Protein AF-E2N936-F1 (afdb_monomer_lite)

Sequence (49 aa):
MLTKVIEQAKIDRFARWMGHAERIVIVAHVAPDGDAIGSSLGLWHFLNS

Organism: NCBI:txid537012

Secondary structure (DSSP, 8-state):
-----S-HHHHHHHHHHHHH-S-------SS--HHHHHHHHHHHHHHH-

InterPro domains:
  IPR038763 DHH phosphoesterase superfamily [SSF64182] (22-48)

Foldseek 3Di:
DDDDPDDPVVVVVVVVVLVPDPDDDQDFDPPDDPVRVVVSVVVVVVSVD

Structure (mmCIF, N/CA/C/O backbone):
data_AF-E2N936-F1
#
_entry.id   AF-E2N936-F1
#
loop_
_atom_site.group_PDB
_atom_site.id
_atom_site.type_symbol
_atom_site.label_atom_id
_atom_site.label_alt_id
_atom_site.label_comp_id
_atom_site.label_asym_id
_atom_site.label_entity_id
_atom_site.label_seq_id
_atom_site.pdbx_PDB_ins_code
_atom_site.Cartn_x
_atom_site.Cartn_y
_atom_site.Cartn_z
_atom_site.occupancy
_atom_site.B_iso_or_equiv
_atom_site.auth_seq_id
_atom_site.auth_comp_id
_atom_site.auth_asym_id
_atom_site.auth_atom_id
_atom_site.pdbx_PDB_model_num
ATOM 1 N N . MET A 1 1 ? -9.906 23.772 -2.814 1.00 77.19 1 MET A N 1
ATOM 2 C CA . MET A 1 1 ? -10.616 22.703 -2.074 1.00 77.19 1 MET A CA 1
ATOM 3 C C . MET A 1 1 ? -10.020 21.373 -2.483 1.00 77.19 1 MET A C 1
ATOM 5 O O . MET A 1 1 ? -9.754 21.204 -3.665 1.00 77.19 1 MET A O 1
ATOM 9 N N . LEU A 1 2 ? -9.786 20.464 -1.537 1.00 89.62 2 LEU A N 1
ATOM 10 C CA . LEU A 1 2 ? -9.389 19.093 -1.865 1.00 89.62 2 LEU A CA 1
ATOM 11 C C . LEU A 1 2 ? -10.612 18.327 -2.384 1.00 89.62 2 LEU A C 1
ATOM 13 O O . LEU A 1 2 ? -11.693 18.426 -1.801 1.00 89.62 2 LEU A O 1
ATOM 17 N N . THR A 1 3 ? -10.442 17.584 -3.476 1.00 95.00 3 THR A N 1
ATOM 18 C CA . THR A 1 3 ? -11.523 16.833 -4.129 1.00 95.00 3 THR A CA 1
ATOM 19 C C . THR A 1 3 ? -11.481 15.370 -3.704 1.00 95.00 3 THR A C 1
ATOM 21 O O . THR A 1 3 ? -10.418 14.752 -3.688 1.00 95.00 3 THR A O 1
ATOM 24 N N . LYS A 1 4 ? -12.645 14.787 -3.400 1.00 94.50 4 LYS A N 1
ATOM 25 C CA . LYS A 1 4 ? -12.768 13.340 -3.191 1.00 94.50 4 LYS A CA 1
ATOM 26 C C . LYS A 1 4 ? -12.724 12.628 -4.544 1.00 94.50 4 LYS A C 1
ATOM 28 O O . LYS A 1 4 ? -13.694 12.676 -5.291 1.00 94.50 4 LYS A O 1
ATOM 33 N N . VAL A 1 5 ? -11.593 11.995 -4.852 1.00 97.00 5 VAL A N 1
ATOM 34 C CA . VAL A 1 5 ? -11.381 11.280 -6.127 1.00 97.00 5 VAL A CA 1
ATOM 35 C C . VAL A 1 5 ? -11.956 9.858 -6.091 1.00 97.00 5 VAL A C 1
ATOM 37 O O . VAL A 1 5 ? -12.400 9.343 -7.111 1.00 97.00 5 VAL A O 1
ATOM 40 N N . ILE A 1 6 ? -11.983 9.223 -4.916 1.00 97.12 6 ILE A N 1
ATOM 41 C CA . ILE A 1 6 ? -12.486 7.855 -4.743 1.00 97.12 6 ILE A CA 1
ATOM 42 C C . ILE A 1 6 ? -13.948 7.906 -4.285 1.00 97.12 6 ILE A C 1
ATOM 44 O O . ILE A 1 6 ? -14.286 8.601 -3.327 1.00 97.12 6 ILE A O 1
ATOM 48 N N . GLU A 1 7 ? -14.814 7.145 -4.956 1.00 97.75 7 GLU A N 1
ATOM 49 C CA . GLU A 1 7 ? -16.220 6.993 -4.572 1.00 97.75 7 GLU A CA 1
ATOM 50 C C . GLU A 1 7 ? -16.363 6.463 -3.139 1.00 97.75 7 GLU A C 1
ATOM 52 O O . GLU A 1 7 ? -15.784 5.433 -2.782 1.00 97.75 7 GLU A O 1
ATOM 57 N N . GLN A 1 8 ? -17.214 7.114 -2.343 1.00 96.69 8 GLN A N 1
ATOM 58 C CA . GLN A 1 8 ? -17.413 6.768 -0.932 1.00 96.69 8 GLN A CA 1
ATOM 59 C C . GLN A 1 8 ? -17.840 5.303 -0.740 1.00 96.69 8 GLN A C 1
ATOM 61 O O . GLN A 1 8 ? -17.299 4.613 0.117 1.00 96.69 8 GLN A O 1
ATOM 66 N N . ALA A 1 9 ? -18.714 4.780 -1.605 1.00 97.88 9 ALA A N 1
ATOM 67 C CA . ALA A 1 9 ? -19.179 3.395 -1.521 1.00 97.88 9 ALA A CA 1
ATOM 68 C C . ALA A 1 9 ? -18.045 2.354 -1.648 1.00 97.88 9 ALA A C 1
ATOM 70 O O . ALA A 1 9 ? -18.121 1.278 -1.051 1.00 97.88 9 ALA A O 1
ATOM 71 N N . LYS A 1 10 ? -16.978 2.658 -2.405 1.00 97.81 10 LYS A N 1
ATOM 72 C CA . LYS A 1 10 ? -15.802 1.778 -2.531 1.00 97.81 10 LYS A CA 1
ATOM 73 C C . LYS A 1 10 ? -14.979 1.780 -1.242 1.00 97.81 10 LYS A C 1
ATOM 75 O O . LYS A 1 10 ? -14.542 0.713 -0.816 1.00 97.81 10 LYS A O 1
ATOM 80 N N . ILE A 1 11 ? -14.835 2.948 -0.612 1.00 97.62 11 ILE A N 1
ATOM 81 C CA . ILE A 1 11 ? -14.153 3.114 0.681 1.00 97.62 11 ILE A CA 1
ATOM 82 C C . ILE A 1 11 ? -14.902 2.337 1.767 1.00 97.62 11 ILE A C 1
ATOM 84 O O . ILE A 1 11 ? -14.305 1.509 2.451 1.00 97.62 11 ILE A O 1
ATOM 88 N N . ASP A 1 12 ? -16.217 2.537 1.872 1.00 97.81 12 ASP A N 1
ATOM 89 C CA . ASP A 1 12 ? -17.046 1.901 2.901 1.00 97.81 12 ASP A CA 1
ATOM 90 C C . ASP A 1 12 ? -17.026 0.370 2.774 1.00 97.81 12 ASP A C 1
ATOM 92 O O . ASP A 1 12 ? -16.945 -0.352 3.771 1.00 97.81 12 ASP A O 1
ATOM 96 N N . ARG A 1 13 ? -17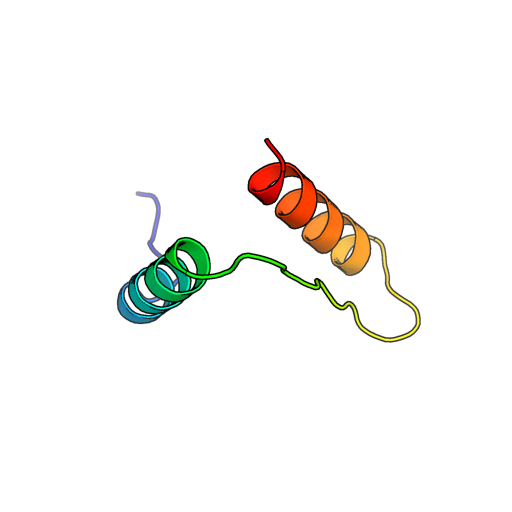.064 -0.144 1.537 1.00 97.31 13 ARG A N 1
ATOM 97 C CA . ARG A 1 13 ? -16.973 -1.584 1.270 1.00 97.31 13 ARG A CA 1
ATOM 98 C C . ARG A 1 13 ? -15.609 -2.150 1.658 1.00 97.31 13 ARG A C 1
ATOM 100 O O . ARG A 1 13 ? -15.561 -3.204 2.286 1.00 97.31 13 ARG A O 1
ATOM 107 N N . PHE A 1 14 ? -14.524 -1.460 1.307 1.00 96.06 14 PHE A N 1
ATOM 108 C CA . PHE A 1 14 ? -13.172 -1.888 1.658 1.00 96.06 14 PHE A CA 1
ATOM 109 C C . PHE A 1 14 ? -12.961 -1.902 3.178 1.00 96.06 14 PHE A C 1
ATOM 111 O O . PHE A 1 14 ? -12.490 -2.900 3.714 1.00 96.06 14 PHE A O 1
ATOM 118 N N . ALA A 1 15 ? -13.403 -0.860 3.892 1.00 95.69 15 ALA A N 1
ATOM 119 C CA . ALA A 1 15 ? -13.302 -0.780 5.351 1.00 95.69 1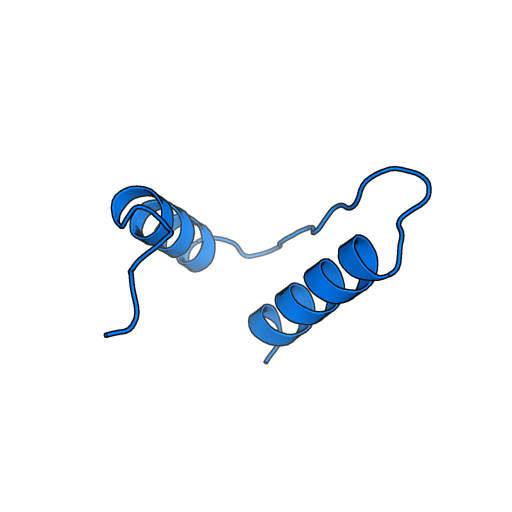5 ALA A CA 1
ATOM 120 C C . ALA A 1 15 ? -13.995 -1.958 6.063 1.00 95.69 15 ALA A C 1
ATOM 122 O O . ALA A 1 15 ? -13.467 -2.494 7.036 1.00 95.69 15 ALA A O 1
ATOM 123 N N . ARG A 1 16 ? -15.145 -2.417 5.548 1.00 96.50 16 ARG A N 1
ATOM 124 C CA . ARG A 1 16 ? -15.827 -3.611 6.077 1.00 96.50 16 ARG A CA 1
ATOM 125 C C . ARG A 1 16 ? -15.003 -4.886 5.905 1.00 96.50 16 ARG A C 1
ATOM 127 O O . ARG A 1 16 ? -14.946 -5.685 6.831 1.00 96.50 16 ARG A O 1
ATOM 134 N N . TRP A 1 17 ? -14.367 -5.085 4.749 1.00 95.81 17 TRP A N 1
ATOM 135 C CA . TRP A 1 17 ? -13.493 -6.245 4.530 1.00 95.81 17 TRP A CA 1
ATOM 136 C C . TRP A 1 17 ? -12.279 -6.215 5.454 1.00 95.81 17 TRP A C 1
ATOM 138 O O . TRP A 1 17 ? -11.939 -7.235 6.045 1.00 95.81 17 TRP A O 1
ATOM 148 N N . MET A 1 18 ? -11.689 -5.034 5.636 1.00 93.06 18 MET A N 1
ATOM 149 C CA . MET A 1 18 ? -10.548 -4.835 6.526 1.00 93.06 18 MET A CA 1
ATOM 150 C C . MET A 1 18 ? -10.868 -5.155 7.987 1.00 93.06 18 MET A C 1
ATOM 152 O O . MET A 1 18 ? -10.040 -5.752 8.662 1.00 93.06 18 MET A O 1
ATOM 156 N N . GLY A 1 19 ? -12.075 -4.836 8.466 1.00 91.94 19 GLY A N 1
ATOM 157 C CA . GLY A 1 19 ? -12.488 -5.164 9.834 1.00 91.94 19 GLY A CA 1
ATOM 158 C C . GLY A 1 19 ? -12.653 -6.663 10.116 1.00 91.94 19 GLY A C 1
ATOM 159 O O . GLY A 1 19 ? -12.707 -7.052 11.277 1.00 91.94 19 GLY A O 1
ATOM 160 N N . HIS A 1 20 ? -12.767 -7.503 9.081 1.00 94.44 20 HIS A N 1
ATOM 161 C CA . HIS A 1 20 ? -12.972 -8.953 9.215 1.00 94.44 20 HIS A CA 1
ATOM 162 C C . HIS A 1 20 ? -11.747 -9.778 8.786 1.00 94.44 20 HIS A C 1
ATOM 164 O O . HIS A 1 20 ? -11.739 -10.997 8.953 1.00 94.44 20 HIS A O 1
ATOM 170 N N . ALA A 1 21 ? -10.739 -9.153 8.177 1.00 94.56 21 ALA A N 1
ATOM 171 C CA . ALA A 1 21 ? -9.602 -9.864 7.615 1.00 94.56 21 ALA A CA 1
ATOM 172 C C . ALA A 1 21 ? -8.555 -10.176 8.693 1.00 94.56 21 ALA A C 1
ATOM 174 O O . ALA A 1 21 ? -7.939 -9.274 9.248 1.00 94.56 21 ALA A O 1
ATOM 175 N N . GLU A 1 22 ? -8.296 -11.461 8.940 1.00 94.88 22 GLU A N 1
ATOM 176 C CA . GLU A 1 22 ? -7.199 -11.897 9.820 1.00 94.88 22 GLU A CA 1
ATOM 177 C C . GLU A 1 22 ? -5.842 -11.917 9.104 1.00 94.88 22 GLU A C 1
ATOM 179 O O . GLU A 1 22 ? -4.788 -11.812 9.730 1.00 94.88 22 GLU A O 1
ATOM 184 N N . ARG A 1 23 ? -5.853 -12.115 7.780 1.00 95.31 23 ARG A N 1
ATOM 185 C CA . ARG A 1 23 ? -4.654 -12.231 6.941 1.00 95.31 23 ARG A CA 1
ATOM 186 C C . ARG A 1 23 ? -4.895 -11.558 5.603 1.00 95.31 23 ARG A C 1
ATOM 188 O O . ARG A 1 23 ? -5.926 -11.780 4.972 1.00 95.31 23 ARG A O 1
ATOM 195 N N . ILE A 1 24 ? -3.922 -10.767 5.166 1.00 95.88 24 ILE A N 1
ATOM 196 C CA . ILE A 1 24 ? -4.011 -9.965 3.947 1.00 95.88 24 ILE A CA 1
ATOM 197 C C . ILE A 1 24 ? -2.762 -10.211 3.112 1.00 95.88 24 ILE A C 1
ATOM 199 O O . ILE A 1 24 ? -1.646 -10.196 3.627 1.00 95.88 24 ILE A O 1
ATOM 203 N N . VAL A 1 25 ? -2.963 -10.435 1.815 1.00 97.31 25 VAL A N 1
ATOM 204 C CA . VAL A 1 25 ? -1.890 -10.586 0.831 1.00 97.31 25 VAL A CA 1
ATOM 205 C C . VAL A 1 25 ? -1.965 -9.411 -0.137 1.00 97.31 25 VAL A C 1
ATOM 207 O O . VAL A 1 25 ? -3.020 -9.146 -0.709 1.00 97.31 25 VAL A O 1
ATOM 210 N N . ILE A 1 26 ? -0.843 -8.719 -0.318 1.00 97.69 26 ILE A N 1
ATOM 211 C CA . ILE A 1 26 ? -0.678 -7.638 -1.296 1.00 97.69 26 ILE A CA 1
ATOM 212 C C . ILE A 1 26 ? 0.098 -8.215 -2.480 1.00 97.69 26 ILE A C 1
ATOM 214 O O . ILE A 1 26 ? 1.127 -8.861 -2.287 1.00 97.69 26 ILE A O 1
ATOM 218 N N . VAL A 1 27 ? -0.403 -8.011 -3.698 1.00 97.94 27 VAL A N 1
ATOM 219 C CA . VAL A 1 27 ? 0.189 -8.561 -4.925 1.00 97.94 27 VAL A CA 1
ATOM 220 C C . VAL A 1 27 ? 0.469 -7.424 -5.900 1.00 97.94 27 VAL A C 1
ATOM 222 O O . VAL A 1 27 ? -0.401 -6.592 -6.144 1.00 97.94 27 VAL A O 1
ATOM 225 N N . ALA A 1 28 ? 1.674 -7.413 -6.466 1.00 97.69 28 ALA A N 1
ATOM 226 C CA . ALA A 1 28 ? 2.087 -6.506 -7.534 1.00 97.69 28 ALA A CA 1
ATOM 227 C C . ALA A 1 28 ? 2.123 -7.235 -8.889 1.00 97.69 28 ALA A C 1
ATOM 229 O O . ALA A 1 28 ? 2.079 -8.466 -8.952 1.00 97.69 28 ALA A O 1
ATOM 230 N N . HIS A 1 29 ? 2.212 -6.479 -9.984 1.00 97.88 29 HIS A N 1
ATOM 231 C CA . HIS A 1 29 ? 2.385 -7.064 -11.313 1.00 97.88 29 HIS A CA 1
ATOM 232 C C . HIS A 1 29 ? 3.796 -7.651 -11.511 1.00 97.88 29 HIS A C 1
ATOM 234 O O . HIS A 1 29 ? 4.725 -7.380 -10.748 1.00 97.88 29 HIS A O 1
ATOM 240 N N . VAL A 1 30 ? 3.957 -8.465 -12.561 1.00 97.88 30 VAL A N 1
ATOM 241 C CA . VAL A 1 30 ? 5.260 -9.018 -12.970 1.00 97.88 30 VAL A CA 1
ATOM 242 C C . VAL A 1 30 ? 6.246 -7.895 -13.302 1.00 97.88 30 VAL A C 1
ATOM 244 O O . VAL A 1 30 ? 5.835 -6.875 -13.853 1.00 97.88 30 VAL A O 1
ATOM 247 N N . ALA A 1 31 ? 7.529 -8.096 -12.977 1.00 97.44 31 ALA A N 1
ATOM 248 C CA . ALA A 1 31 ? 8.580 -7.081 -13.102 1.00 97.44 31 ALA A CA 1
ATOM 249 C C . ALA A 1 31 ? 8.146 -5.728 -1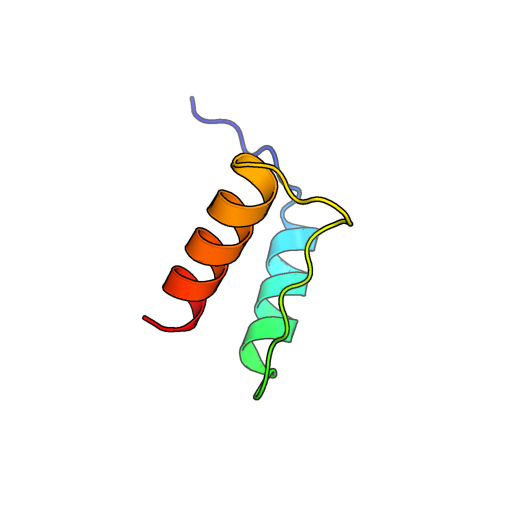2.489 1.00 97.44 31 ALA A C 1
ATOM 251 O O . ALA A 1 31 ? 7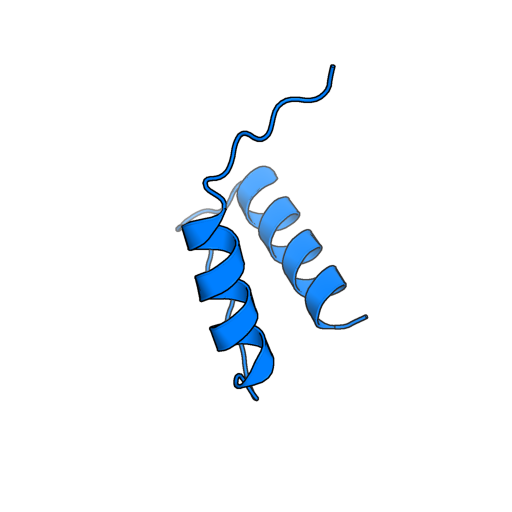.984 -4.749 -13.218 1.00 97.44 31 ALA A O 1
ATOM 252 N N . PRO A 1 32 ? 7.883 -5.689 -11.167 1.00 97.75 32 PRO A N 1
ATOM 253 C CA . PRO A 1 32 ? 7.335 -4.507 -10.518 1.00 97.75 32 PRO A CA 1
ATOM 254 C C . PRO A 1 32 ? 8.326 -3.346 -10.587 1.00 97.75 32 PRO A C 1
ATOM 256 O O . PRO A 1 32 ? 9.531 -3.526 -10.397 1.00 97.75 32 PRO A O 1
ATOM 259 N N . ASP A 1 33 ? 7.805 -2.155 -10.845 1.00 98.31 33 ASP A N 1
ATOM 260 C CA . ASP A 1 33 ? 8.578 -0.923 -10.820 1.00 98.31 33 ASP A CA 1
ATOM 261 C C . ASP A 1 33 ? 8.537 -0.266 -9.429 1.00 98.31 33 ASP A C 1
ATOM 263 O O . ASP A 1 33 ? 8.007 -0.810 -8.454 1.00 98.31 33 ASP A O 1
ATOM 267 N N . GLY A 1 34 ? 9.145 0.918 -9.323 1.00 98.62 34 GLY A N 1
ATOM 268 C CA . GLY A 1 34 ? 9.208 1.654 -8.064 1.00 98.62 34 GLY A CA 1
ATOM 269 C C . GLY A 1 34 ? 7.834 2.040 -7.510 1.00 98.62 34 GLY A C 1
ATOM 270 O O . GLY A 1 34 ? 7.678 2.074 -6.291 1.00 98.62 34 GLY A O 1
ATOM 271 N N . ASP A 1 35 ? 6.840 2.284 -8.368 1.00 98.25 35 ASP A N 1
ATOM 272 C CA . ASP A 1 35 ? 5.487 2.635 -7.929 1.00 98.25 35 ASP A CA 1
ATOM 273 C C . ASP A 1 35 ? 4.756 1.409 -7.373 1.00 98.25 35 ASP A C 1
ATOM 275 O O . ASP A 1 35 ? 4.207 1.450 -6.269 1.00 98.25 35 ASP A O 1
ATOM 279 N N . ALA A 1 36 ? 4.836 0.271 -8.067 1.00 98.44 36 ALA A N 1
ATOM 280 C CA . ALA A 1 36 ? 4.249 -0.980 -7.599 1.00 98.44 36 ALA A CA 1
ATOM 281 C C . ALA A 1 36 ? 4.837 -1.428 -6.248 1.00 98.44 36 ALA A C 1
ATOM 283 O O . ALA A 1 36 ? 4.096 -1.833 -5.347 1.00 98.44 36 ALA A O 1
ATOM 284 N N . ILE A 1 37 ? 6.160 -1.320 -6.072 1.00 98.38 37 ILE A N 1
ATOM 285 C CA . ILE A 1 37 ? 6.820 -1.628 -4.794 1.00 98.38 37 ILE A CA 1
ATOM 286 C C . ILE A 1 37 ? 6.471 -0.589 -3.724 1.00 98.38 37 ILE A C 1
ATOM 288 O O . ILE A 1 37 ? 6.128 -0.961 -2.602 1.00 98.38 37 ILE A O 1
ATOM 292 N N . GLY A 1 38 ? 6.522 0.702 -4.057 1.00 98.50 38 GLY A N 1
ATOM 293 C CA . GLY A 1 38 ? 6.262 1.792 -3.118 1.00 98.50 38 GLY A CA 1
ATOM 294 C C . GLY A 1 38 ? 4.835 1.773 -2.574 1.00 98.50 38 GLY A C 1
ATOM 295 O O . GLY A 1 38 ? 4.638 1.825 -1.360 1.00 98.50 38 GLY A O 1
ATOM 296 N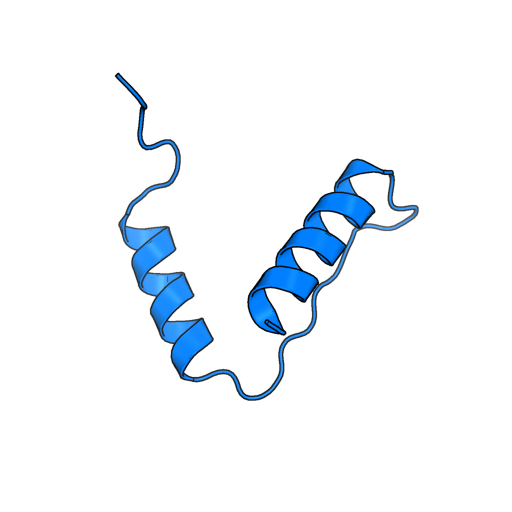 N . SER A 1 39 ? 3.840 1.626 -3.448 1.00 98.38 39 SER A N 1
ATOM 297 C CA . SER A 1 39 ? 2.430 1.509 -3.059 1.00 98.38 39 SER A CA 1
ATOM 298 C C . SER A 1 39 ? 2.162 0.253 -2.224 1.00 98.38 39 SER A C 1
ATOM 300 O O . SER A 1 39 ? 1.470 0.332 -1.206 1.00 98.38 39 SER A O 1
ATOM 302 N N . SER A 1 40 ? 2.768 -0.884 -2.587 1.00 98.19 40 SER A N 1
ATOM 303 C CA . SER A 1 40 ? 2.642 -2.136 -1.830 1.00 98.19 40 SER A CA 1
ATOM 304 C C . SER A 1 40 ? 3.228 -2.019 -0.422 1.00 98.19 40 SER A C 1
ATOM 306 O O . SER A 1 40 ? 2.575 -2.398 0.549 1.00 98.19 40 SER A O 1
ATOM 308 N N . LEU A 1 41 ? 4.438 -1.464 -0.291 1.00 98.00 41 LEU A N 1
ATOM 309 C CA . LEU A 1 41 ? 5.093 -1.261 1.004 1.00 98.00 41 LEU A CA 1
ATOM 310 C C . LEU A 1 41 ? 4.387 -0.198 1.849 1.00 98.00 41 LEU A C 1
ATOM 312 O O . LEU A 1 41 ? 4.250 -0.378 3.056 1.00 98.00 41 LEU A O 1
ATOM 316 N N . GLY A 1 42 ? 3.909 0.881 1.227 1.00 98.25 42 GLY A N 1
ATOM 317 C CA . GLY A 1 42 ? 3.139 1.920 1.908 1.00 98.25 42 GLY A CA 1
ATOM 318 C C . GLY A 1 42 ? 1.841 1.371 2.497 1.00 98.25 42 GLY A C 1
ATOM 319 O O . GLY A 1 42 ? 1.546 1.610 3.668 1.00 98.25 42 GLY A O 1
ATOM 320 N N . LEU A 1 43 ? 1.103 0.568 1.721 1.00 96.75 43 LEU A N 1
ATOM 321 C CA . LEU A 1 43 ? -0.093 -0.108 2.217 1.00 96.75 43 LEU A CA 1
ATOM 322 C C . LEU A 1 43 ? 0.254 -1.126 3.308 1.00 96.75 43 LEU A C 1
ATOM 324 O O . LEU A 1 43 ? -0.398 -1.141 4.346 1.00 96.75 43 LEU A O 1
ATOM 328 N N . TRP A 1 44 ? 1.292 -1.942 3.110 1.00 96.81 44 TRP A N 1
ATOM 329 C CA . TRP A 1 44 ? 1.740 -2.901 4.121 1.00 96.81 44 TRP A CA 1
ATOM 330 C C . TRP A 1 44 ? 2.077 -2.216 5.452 1.00 96.81 44 TRP A C 1
ATOM 332 O O . TRP A 1 44 ? 1.622 -2.665 6.501 1.00 96.81 44 TRP A O 1
ATOM 342 N N . HIS A 1 45 ? 2.811 -1.101 5.412 1.00 97.38 45 HIS A N 1
ATOM 343 C CA . HIS A 1 45 ? 3.167 -0.344 6.608 1.00 97.38 45 HIS A CA 1
ATOM 344 C C . HIS A 1 45 ? 1.928 0.203 7.324 1.00 97.38 45 HIS A C 1
ATOM 346 O O . HIS A 1 45 ? 1.836 0.073 8.541 1.00 97.38 45 HIS A O 1
ATOM 352 N N . PHE A 1 46 ? 0.957 0.745 6.579 1.00 95.06 46 PHE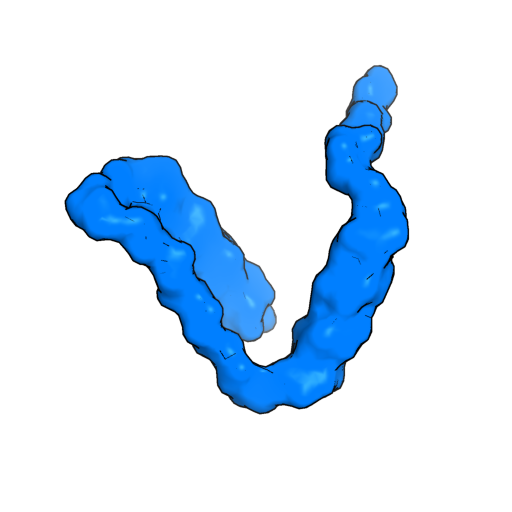 A N 1
ATOM 353 C CA . PHE A 1 46 ? -0.315 1.213 7.137 1.00 95.06 46 PHE A CA 1
ATOM 354 C C . PHE A 1 46 ? -1.130 0.089 7.793 1.00 95.06 46 PHE A C 1
ATOM 356 O O . PHE A 1 46 ? -1.774 0.319 8.805 1.00 95.06 46 PHE A O 1
ATOM 363 N N . LEU A 1 47 ? -1.116 -1.120 7.227 1.00 93.06 47 LEU A N 1
ATOM 364 C CA . LEU A 1 47 ? -1.872 -2.257 7.762 1.00 93.06 47 LEU A CA 1
ATOM 365 C C . LEU A 1 47 ? -1.210 -2.931 8.969 1.00 93.06 47 LEU A C 1
ATOM 367 O O . LEU A 1 47 ? -1.877 -3.674 9.685 1.00 93.06 47 LEU A O 1
ATOM 371 N N . ASN A 1 48 ? 0.090 -2.714 9.164 1.00 89.62 48 ASN A N 1
ATOM 372 C CA . ASN A 1 48 ? 0.882 -3.352 10.213 1.00 89.62 48 ASN A CA 1
ATOM 373 C C . ASN A 1 48 ? 1.293 -2.389 11.346 1.00 89.62 48 ASN A C 1
ATOM 375 O O . ASN A 1 48 ? 1.998 -2.815 12.262 1.00 89.62 48 ASN A O 1
ATOM 379 N N . SER A 1 49 ? 0.899 -1.114 11.272 1.00 71.88 49 SER A N 1
ATOM 380 C CA . SER A 1 49 ? 1.167 -0.084 12.292 1.00 71.88 49 SER A CA 1
ATOM 381 C C . SER A 1 49 ? -0.123 0.346 12.973 1.00 71.88 49 SER A C 1
ATOM 383 O O . SER A 1 49 ? -0.080 0.562 14.202 1.00 71.88 49 SER A O 1
#

pLDDT: mean 95.57, std 4.85, range [71.88, 98.62]

Radius of gyration: 13.29 Å; chains: 1; bounding box: 28×35×25 Å